Protein AF-A0A352Z3F9-F1 (afdb_monomer_lite)

Radius of gyration: 13.01 Å; chains: 1; bounding box: 25×26×33 Å

Secondary structure (DSSP, 8-state):
-HHHHHTTS-TTS---SEE-TTT--EESSSS-HHHHHHHHHHHHHHTT----TTSTTTTT---

Foldseek 3Di:
DLVVLQVLADPVSFAAPDADPVPSDGDDDPRDDVSVVVSVVVVCVVVVHDDDCPPPVNVPVDD

Structure (mmCIF, N/CA/C/O backbone):
data_AF-A0A352Z3F9-F1
#
_entry.id   AF-A0A352Z3F9-F1
#
loop_
_atom_site.group_PDB
_atom_site.id
_atom_site.type_symbol
_atom_site.label_atom_id
_atom_site.label_alt_id
_atom_site.label_comp_id
_atom_site.label_asym_id
_atom_site.label_entity_id
_atom_site.label_seq_id
_atom_site.pdbx_PDB_ins_code
_atom_site.Cartn_x
_atom_site.Cartn_y
_atom_site.Cartn_z
_atom_site.occupancy
_atom_site.B_iso_or_equiv
_atom_site.auth_seq_id
_atom_site.auth_comp_id
_atom_site.auth_asym_id
_atom_site.auth_atom_id
_atom_site.pdbx_PDB_model_num
ATOM 1 N N . LEU A 1 1 ? 8.453 -5.679 2.051 1.00 87.31 1 LEU A N 1
ATOM 2 C CA . LEU A 1 1 ? 7.850 -4.357 2.344 1.00 87.31 1 LEU A CA 1
ATOM 3 C C . LEU A 1 1 ? 6.781 -3.997 1.318 1.00 87.31 1 LEU A C 1
ATOM 5 O O . LEU A 1 1 ? 5.635 -3.928 1.720 1.00 87.31 1 LEU A O 1
ATOM 9 N N . PHE A 1 2 ? 7.116 -3.858 0.029 1.00 93.81 2 PHE A N 1
ATOM 10 C CA . PHE A 1 2 ? 6.153 -3.525 -1.038 1.00 93.81 2 PHE A CA 1
ATOM 11 C C . PHE A 1 2 ? 4.884 -4.398 -1.029 1.00 93.81 2 PHE A C 1
ATOM 13 O O . PHE A 1 2 ? 3.780 -3.874 -0.931 1.00 93.81 2 PHE A O 1
ATOM 20 N N . GLU A 1 3 ? 5.043 -5.724 -0.991 1.00 94.19 3 GLU A N 1
ATOM 21 C CA . GLU A 1 3 ? 3.912 -6.663 -0.886 1.00 94.19 3 GLU A CA 1
ATOM 22 C C . GLU A 1 3 ? 3.071 -6.468 0.384 1.00 94.19 3 GLU A C 1
ATOM 24 O O . GLU A 1 3 ? 1.8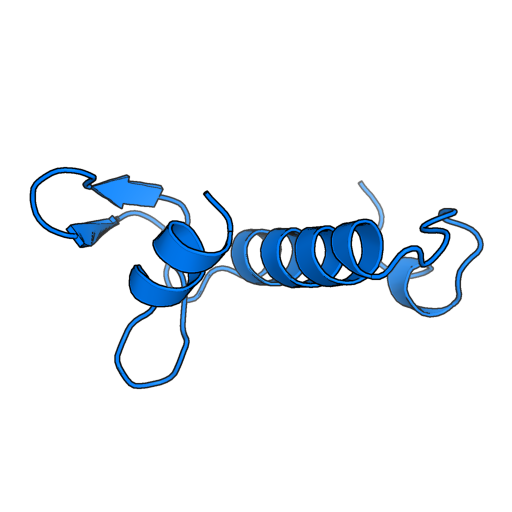52 -6.615 0.367 1.00 94.19 3 GLU A O 1
ATOM 29 N N . ASN A 1 4 ? 3.691 -6.097 1.508 1.00 92.12 4 ASN A N 1
ATOM 30 C CA . ASN A 1 4 ? 2.947 -5.832 2.741 1.00 92.12 4 ASN A CA 1
ATOM 31 C C . ASN A 1 4 ? 2.104 -4.559 2.604 1.00 92.12 4 ASN A C 1
ATOM 33 O O . ASN A 1 4 ? 0.979 -4.533 3.092 1.00 92.12 4 ASN A O 1
ATOM 37 N N . THR A 1 5 ? 2.620 -3.540 1.909 1.0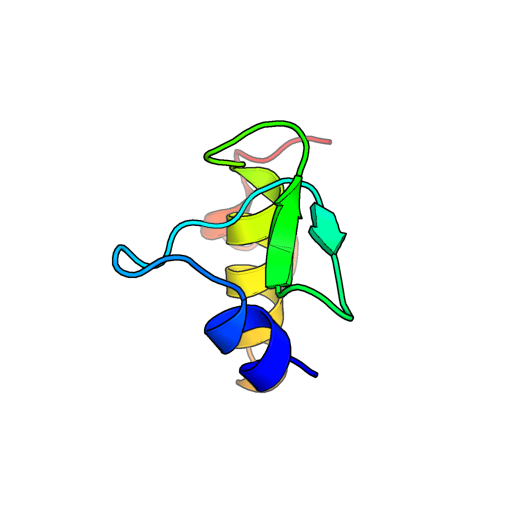0 92.38 5 THR A N 1
ATOM 38 C CA . THR A 1 5 ? 1.882 -2.312 1.591 1.00 92.38 5 THR A CA 1
ATOM 39 C C . THR A 1 5 ? 0.735 -2.581 0.615 1.00 92.38 5 THR A C 1
ATOM 41 O O . THR A 1 5 ? -0.356 -2.058 0.811 1.00 92.38 5 THR A O 1
ATOM 44 N N . LEU A 1 6 ? 0.927 -3.445 -0.389 1.00 93.31 6 LEU A N 1
ATOM 45 C CA . LEU A 1 6 ? -0.161 -3.891 -1.271 1.00 93.31 6 LEU A CA 1
ATOM 46 C C . LEU A 1 6 ? -1.287 -4.559 -0.474 1.00 93.31 6 LEU A C 1
ATOM 48 O O . LEU A 1 6 ? -2.455 -4.209 -0.627 1.00 93.31 6 LEU A O 1
ATOM 52 N N . ASN A 1 7 ? -0.927 -5.454 0.446 1.00 92.44 7 ASN A N 1
ATOM 53 C CA . ASN A 1 7 ? -1.879 -6.142 1.319 1.00 92.44 7 ASN A CA 1
ATOM 54 C C . ASN A 1 7 ? -2.470 -5.258 2.435 1.00 92.44 7 ASN A C 1
ATOM 56 O O . ASN A 1 7 ? -3.276 -5.744 3.230 1.00 92.44 7 ASN A O 1
ATOM 60 N N . ALA A 1 8 ? -2.039 -4.001 2.557 1.00 92.62 8 ALA A N 1
ATOM 61 C CA . ALA A 1 8 ? -2.666 -3.018 3.435 1.00 92.62 8 ALA A CA 1
ATOM 62 C C . ALA A 1 8 ? -3.832 -2.294 2.748 1.00 92.62 8 ALA A C 1
ATOM 64 O O . ALA A 1 8 ? -4.637 -1.676 3.433 1.00 92.62 8 ALA A O 1
ATOM 65 N N . SER A 1 9 ? -3.936 -2.361 1.417 1.00 94.44 9 SER A N 1
ATOM 66 C CA . SER A 1 9 ? -5.065 -1.777 0.695 1.00 94.44 9 SER A CA 1
ATOM 67 C C . SER A 1 9 ? -6.379 -2.486 1.024 1.00 94.44 9 SER A C 1
ATOM 69 O O . SER A 1 9 ? -6.406 -3.660 1.399 1.00 94.44 9 SER A O 1
ATOM 71 N N . ASN A 1 10 ? -7.492 -1.765 0.898 1.00 94.25 10 ASN A N 1
ATOM 72 C CA . ASN A 1 10 ? -8.800 -2.392 1.040 1.00 94.25 10 ASN A CA 1
ATOM 73 C C . ASN A 1 10 ? -9.105 -3.320 -0.157 1.00 94.25 10 ASN A C 1
ATOM 75 O O . ASN A 1 10 ? -8.354 -3.414 -1.123 1.00 94.25 10 ASN A O 1
ATOM 79 N N . HIS A 1 11 ? -10.270 -3.962 -0.139 1.00 93.00 11 HIS A N 1
ATOM 80 C CA . HIS A 1 11 ? -10.730 -4.855 -1.210 1.00 93.00 11 HIS A CA 1
ATOM 81 C C . HIS A 1 11 ? -10.868 -4.194 -2.600 1.00 93.00 11 HIS A C 1
ATOM 83 O O . HIS A 1 11 ? -10.982 -4.904 -3.594 1.00 93.00 11 HIS A O 1
ATOM 89 N N . LEU A 1 12 ? -10.860 -2.859 -2.686 1.00 95.44 12 LEU A N 1
ATOM 90 C CA . LEU A 1 12 ? -10.855 -2.096 -3.942 1.00 95.44 12 LEU A CA 1
ATOM 91 C C . LEU A 1 12 ? -9.440 -1.665 -4.368 1.00 95.44 12 LEU A C 1
ATOM 93 O O . LEU A 1 12 ? -9.294 -0.977 -5.375 1.00 95.44 12 LEU A O 1
ATOM 97 N N . GLY A 1 13 ? -8.406 -2.026 -3.604 1.00 93.94 13 GLY A N 1
ATOM 98 C CA . GLY A 1 13 ? -7.029 -1.595 -3.835 1.00 93.94 13 GLY A CA 1
ATOM 99 C C . GLY A 1 13 ? -6.729 -0.174 -3.350 1.00 93.94 13 GLY A C 1
ATOM 100 O O . GLY A 1 13 ? -5.717 0.396 -3.750 1.00 93.94 13 GLY A O 1
ATOM 101 N N . LEU A 1 14 ? -7.583 0.409 -2.498 1.00 96.56 14 LEU A N 1
ATOM 102 C CA . LEU A 1 14 ? -7.427 1.781 -2.016 1.00 96.56 14 LEU A CA 1
ATOM 103 C C . LEU A 1 14 ? -6.592 1.859 -0.732 1.00 96.56 14 LEU A C 1
ATOM 105 O O . LEU A 1 14 ? -6.816 1.103 0.215 1.00 96.56 14 LEU A O 1
ATOM 109 N N . LEU A 1 15 ? -5.678 2.827 -0.693 1.00 97.06 15 LEU A N 1
ATOM 110 C CA . LEU A 1 15 ? -4.827 3.180 0.446 1.00 97.06 15 LEU A CA 1
ATOM 111 C C . LEU A 1 15 ? -5.269 4.483 1.135 1.00 97.06 15 LEU A C 1
ATOM 113 O O . LEU A 1 15 ? -5.795 5.399 0.493 1.00 97.06 15 LEU A O 1
ATOM 117 N N . SER A 1 16 ? -4.988 4.575 2.435 1.00 96.88 16 SER A N 1
ATOM 118 C CA . SER A 1 16 ? -5.043 5.804 3.241 1.00 96.88 16 SER A CA 1
ATOM 119 C C . SER A 1 16 ? -3.647 6.409 3.454 1.00 96.88 16 SER A C 1
ATOM 121 O O . SER A 1 16 ? -2.648 5.911 2.929 1.00 96.88 16 SER A O 1
ATOM 123 N N . GLU A 1 17 ? -3.566 7.502 4.217 1.00 96.56 17 GLU A N 1
ATOM 124 C CA . GLU A 1 17 ? -2.292 8.122 4.627 1.00 96.56 17 GLU A CA 1
ATOM 125 C C . GLU A 1 17 ? -1.443 7.184 5.472 1.00 96.56 17 GLU A C 1
ATOM 127 O O . GLU A 1 17 ? -0.250 7.020 5.226 1.00 96.56 17 GLU A O 1
ATOM 132 N N . HIS A 1 18 ? -2.071 6.547 6.454 1.00 95.38 18 HIS A N 1
ATOM 133 C CA . HIS A 1 18 ? -1.398 5.660 7.386 1.00 95.38 18 HIS A CA 1
ATOM 134 C C . HIS A 1 18 ? -2.142 4.337 7.483 1.00 95.38 18 HIS A C 1
ATOM 136 O O . HIS A 1 18 ? -3.353 4.281 7.291 1.00 95.38 18 HIS A O 1
ATOM 142 N N . VAL A 1 19 ? -1.422 3.278 7.837 1.00 94.88 19 VAL A N 1
ATOM 143 C CA . VAL A 1 19 ? -2.007 1.987 8.195 1.00 94.88 19 VAL A CA 1
ATOM 144 C C . VAL A 1 19 ? -1.536 1.608 9.591 1.00 94.88 19 VAL A C 1
ATOM 146 O O . VAL A 1 19 ? -0.349 1.726 9.905 1.00 94.88 19 VAL A O 1
ATOM 149 N N . ASN A 1 20 ? -2.455 1.151 10.436 1.00 94.50 20 ASN A N 1
ATOM 150 C CA . ASN A 1 20 ? -2.082 0.514 11.689 1.00 94.50 20 ASN A CA 1
ATOM 151 C C . ASN A 1 20 ? -1.441 -0.849 11.377 1.00 94.50 20 ASN A C 1
ATOM 153 O O . ASN A 1 20 ? -2.069 -1.714 10.774 1.00 94.50 20 ASN A O 1
ATOM 157 N N . ILE A 1 21 ? -0.185 -1.049 11.776 1.00 88.62 21 ILE A N 1
ATOM 158 C CA . ILE A 1 21 ? 0.581 -2.261 11.440 1.00 88.62 21 ILE A CA 1
ATOM 159 C C . ILE A 1 21 ? 0.013 -3.505 12.144 1.00 88.62 21 ILE A C 1
ATOM 161 O O . ILE A 1 21 ? 0.076 -4.601 11.586 1.00 88.62 21 ILE A O 1
ATOM 165 N N . GLU A 1 22 ? -0.556 -3.340 13.340 1.00 92.19 22 GLU A N 1
ATOM 166 C CA . GLU A 1 22 ? -1.116 -4.434 14.135 1.00 92.19 22 GLU A CA 1
ATOM 167 C C . GLU A 1 22 ? -2.521 -4.811 13.657 1.00 92.19 22 GLU A C 1
ATOM 169 O O . GLU A 1 22 ? -2.796 -5.985 13.410 1.00 92.19 22 GLU A O 1
ATOM 174 N N . THR A 1 23 ? -3.405 -3.820 13.487 1.00 93.25 23 THR A N 1
ATOM 175 C CA . THR A 1 23 ? -4.828 -4.054 13.165 1.00 93.25 23 THR A CA 1
ATOM 176 C C . THR A 1 23 ? -5.136 -4.052 11.670 1.00 93.25 23 THR A C 1
ATOM 178 O O . THR A 1 23 ? -6.207 -4.499 11.269 1.00 93.25 23 THR A O 1
ATOM 181 N N . ARG A 1 24 ? -4.210 -3.564 10.833 1.00 90.31 24 ARG A N 1
ATOM 182 C CA . ARG A 1 24 ? -4.397 -3.284 9.395 1.00 90.31 24 ARG A CA 1
ATOM 183 C C . ARG A 1 24 ? -5.462 -2.235 9.074 1.00 90.31 24 ARG A C 1
ATOM 185 O O . ARG A 1 24 ? -5.885 -2.121 7.92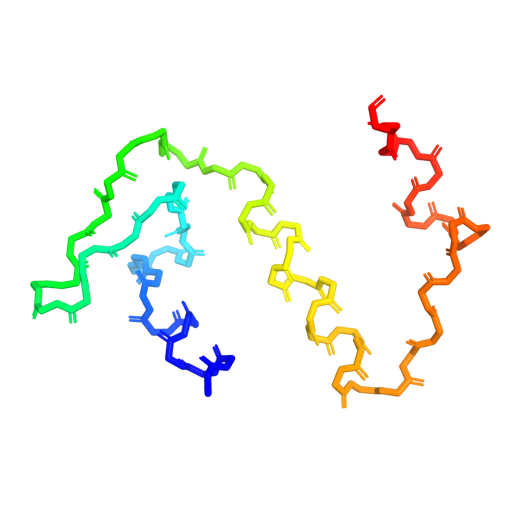6 1.00 90.31 24 ARG A O 1
ATOM 192 N N . GLU A 1 25 ? -5.881 -1.445 10.054 1.00 94.75 25 GLU A N 1
ATOM 193 C CA . GLU A 1 25 ? -6.837 -0.368 9.818 1.00 94.75 25 GLU A CA 1
ATOM 194 C C . GLU A 1 25 ? -6.211 0.769 9.008 1.00 94.75 25 GLU A C 1
ATOM 196 O O . GLU A 1 25 ? -5.088 1.206 9.271 1.00 94.75 25 GLU A O 1
ATOM 201 N N . LEU A 1 26 ? -6.973 1.262 8.033 1.00 96.25 26 LEU A N 1
ATOM 202 C CA . LEU A 1 26 ? -6.645 2.446 7.252 1.00 96.25 26 LEU A CA 1
ATOM 203 C C . LEU A 1 26 ? -6.978 3.699 8.069 1.00 96.25 26 LEU A C 1
ATOM 205 O O . LEU A 1 26 ? -8.121 3.896 8.476 1.00 96.25 26 LEU A O 1
ATOM 209 N N . LEU A 1 27 ? -5.975 4.538 8.313 1.00 96.75 27 LEU A N 1
ATOM 210 C CA . LEU A 1 27 ? -6.060 5.727 9.157 1.00 96.75 27 LEU A CA 1
ATOM 211 C C . LEU A 1 27 ? -5.744 7.003 8.365 1.00 96.75 27 LEU A C 1
ATOM 213 O O . LEU A 1 27 ? -4.909 7.003 7.455 1.00 96.75 27 LEU A O 1
ATOM 217 N N . GLY A 1 28 ? -6.363 8.113 8.772 1.00 95.81 28 GLY A N 1
ATOM 218 C CA . GLY A 1 28 ? -6.182 9.426 8.146 1.00 95.81 28 GLY A CA 1
ATOM 219 C C . GLY A 1 28 ? -7.029 9.602 6.887 1.00 95.81 28 GLY A C 1
ATOM 220 O O . GLY A 1 28 ? -8.097 8.999 6.762 1.00 95.81 28 GLY A O 1
ATOM 221 N N . ASN A 1 29 ? -6.568 10.444 5.958 1.00 97.31 29 ASN A N 1
ATOM 222 C CA . ASN A 1 29 ? -7.324 10.701 4.732 1.00 97.31 29 ASN A CA 1
ATOM 223 C C . ASN A 1 29 ? -7.455 9.434 3.880 1.00 97.31 29 ASN A C 1
ATOM 225 O O . ASN A 1 29 ? -6.488 8.693 3.678 1.00 97.31 29 ASN A O 1
ATOM 229 N N . PHE A 1 30 ? -8.659 9.207 3.355 1.00 95.94 30 PHE A N 1
ATOM 230 C CA . PHE A 1 30 ? -8.990 8.040 2.548 1.00 95.94 30 PHE A CA 1
ATOM 231 C C . PHE A 1 30 ? -10.034 8.389 1.464 1.00 95.94 30 PHE A C 1
ATOM 233 O O . PHE A 1 30 ? -11.062 8.980 1.803 1.00 95.94 30 PHE A O 1
ATOM 240 N N . PRO A 1 31 ? -9.827 7.996 0.187 1.00 94.88 31 PRO A N 1
ATOM 241 C CA . PRO A 1 31 ? -8.596 7.436 -0.379 1.00 94.88 31 PRO A CA 1
ATOM 242 C C . PRO A 1 31 ? -7.516 8.513 -0.571 1.00 94.88 31 PRO A C 1
ATOM 244 O O . PRO A 1 31 ? -7.813 9.684 -0.797 1.00 94.88 31 PRO A O 1
ATOM 247 N N . GLN A 1 32 ? -6.248 8.115 -0.503 1.00 97.06 32 GLN A N 1
ATOM 248 C CA . GLN A 1 32 ? -5.126 9.049 -0.415 1.00 97.06 32 GLN A CA 1
ATOM 249 C C . GLN A 1 32 ? -4.249 9.034 -1.672 1.00 97.06 32 GLN A C 1
ATOM 251 O O . GLN A 1 32 ? -3.587 8.041 -1.958 1.00 97.06 32 GLN A O 1
ATOM 256 N N . ALA A 1 33 ? -4.198 10.132 -2.428 1.00 94.38 33 ALA A N 1
ATOM 257 C CA . ALA A 1 33 ? -3.509 10.162 -3.724 1.00 94.38 33 ALA A CA 1
ATOM 258 C C . ALA A 1 33 ? -1.981 9.927 -3.655 1.00 94.38 33 ALA A C 1
ATOM 260 O O . ALA A 1 33 ? -1.443 9.165 -4.458 1.00 94.38 33 ALA A O 1
ATOM 261 N N . TYR A 1 34 ? -1.275 10.538 -2.702 1.00 93.38 34 TYR A N 1
ATOM 262 C CA . TYR A 1 34 ? 0.182 10.406 -2.550 1.00 93.38 34 TYR A CA 1
ATOM 263 C C . TYR A 1 34 ? 0.669 8.993 -2.171 1.00 93.38 34 TYR A C 1
ATOM 265 O O . TYR A 1 34 ? 1.725 8.582 -2.632 1.00 93.38 34 TYR A O 1
ATOM 273 N N . SER A 1 35 ? -0.079 8.221 -1.391 1.00 95.50 35 SER A N 1
ATOM 274 C CA . SER A 1 35 ? 0.202 6.853 -0.968 1.00 95.50 35 SER A CA 1
ATOM 275 C C . SER A 1 35 ? 0.112 5.931 -2.173 1.00 95.50 35 SER A C 1
ATOM 277 O O . SER A 1 35 ? 0.999 5.110 -2.3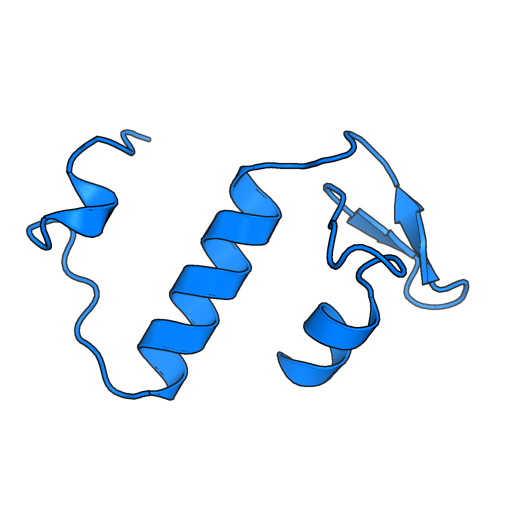94 1.00 95.50 35 SER A O 1
ATOM 279 N N . HIS A 1 36 ? -0.913 6.117 -3.013 1.00 95.06 36 HIS A N 1
ATOM 280 C CA . HIS A 1 36 ? -1.005 5.411 -4.291 1.00 95.06 36 HIS A CA 1
ATOM 281 C C . HIS A 1 36 ? 0.135 5.814 -5.228 1.00 95.06 36 HIS A C 1
ATOM 283 O O . HIS A 1 36 ? 0.746 4.950 -5.852 1.00 95.06 36 HIS A O 1
ATOM 289 N N . LEU A 1 37 ? 0.465 7.107 -5.300 1.00 91.94 37 LEU A N 1
ATOM 290 C CA . LEU A 1 37 ? 1.580 7.586 -6.112 1.00 91.94 37 LEU A CA 1
ATOM 291 C C . LEU A 1 37 ? 2.912 6.968 -5.668 1.00 91.94 37 LEU A C 1
ATOM 293 O O . LEU A 1 37 ? 3.656 6.461 -6.506 1.00 91.94 37 LEU A O 1
ATOM 297 N N . GLY A 1 38 ? 3.185 6.959 -4.364 1.00 91.50 38 GLY A N 1
ATOM 298 C CA . GLY A 1 38 ? 4.379 6.354 -3.779 1.00 91.50 38 GLY A CA 1
ATOM 299 C C . GLY A 1 38 ? 4.447 4.848 -4.027 1.00 91.50 38 GLY A C 1
ATOM 300 O O . GLY A 1 38 ? 5.523 4.321 -4.318 1.00 91.50 38 GLY A O 1
ATOM 301 N N . LEU A 1 39 ? 3.307 4.150 -3.997 1.00 93.88 39 LEU A N 1
ATOM 302 C CA . LEU A 1 39 ? 3.231 2.735 -4.359 1.00 93.88 39 LEU A CA 1
ATOM 303 C C . LEU A 1 39 ? 3.573 2.515 -5.842 1.00 93.88 39 LEU A C 1
ATOM 305 O O . LEU A 1 39 ? 4.394 1.655 -6.157 1.00 93.88 39 LEU A O 1
ATOM 309 N N . ILE A 1 40 ? 3.013 3.318 -6.752 1.00 91.81 40 ILE A N 1
ATOM 310 C CA . ILE A 1 40 ? 3.323 3.256 -8.190 1.00 91.81 40 ILE A CA 1
ATOM 311 C C . ILE A 1 40 ? 4.811 3.537 -8.431 1.00 91.81 40 ILE A C 1
ATOM 313 O O . ILE A 1 40 ? 5.471 2.784 -9.142 1.00 91.81 40 ILE A O 1
ATOM 317 N N . GLN A 1 41 ? 5.362 4.584 -7.814 1.00 89.56 41 GLN A N 1
ATOM 318 C CA . GLN A 1 41 ? 6.786 4.914 -7.901 1.00 89.56 41 GLN A CA 1
ATOM 319 C C . GLN A 1 41 ? 7.661 3.760 -7.412 1.00 89.56 41 GLN A C 1
ATOM 321 O O . GLN A 1 41 ? 8.596 3.362 -8.102 1.00 89.56 41 GLN A O 1
ATOM 326 N N . SER A 1 42 ? 7.318 3.170 -6.267 1.00 92.62 42 SER A N 1
ATOM 327 C CA . SER A 1 42 ? 8.031 2.013 -5.723 1.00 92.62 42 SER A CA 1
ATOM 328 C C . SER A 1 42 ? 7.998 0.827 -6.690 1.00 92.62 42 SER A C 1
ATOM 330 O O . SER A 1 42 ? 9.028 0.196 -6.917 1.00 92.62 42 SER A O 1
ATOM 332 N N . ALA A 1 43 ? 6.850 0.556 -7.320 1.00 93.44 43 ALA A N 1
ATOM 333 C CA . ALA A 1 43 ? 6.722 -0.503 -8.319 1.00 93.44 43 ALA A CA 1
ATOM 334 C C . ALA A 1 43 ? 7.606 -0.250 -9.553 1.00 93.44 43 ALA A C 1
ATOM 336 O O . ALA A 1 43 ? 8.229 -1.176 -10.067 1.00 93.44 43 ALA A O 1
ATOM 337 N N . LEU A 1 44 ? 7.686 1.001 -10.023 1.00 91.38 44 LEU A N 1
ATOM 338 C CA . LEU A 1 44 ? 8.538 1.388 -11.151 1.00 91.38 44 LEU A CA 1
ATOM 339 C C . LEU A 1 44 ? 10.031 1.234 -10.813 1.00 91.38 44 LEU A C 1
ATOM 341 O O . LEU A 1 44 ? 10.764 0.667 -11.624 1.00 91.38 44 LEU A O 1
ATOM 345 N N . LEU A 1 45 ? 10.456 1.662 -9.614 1.00 90.31 45 LEU A N 1
ATOM 346 C CA . LEU A 1 45 ? 11.840 1.513 -9.136 1.00 90.31 45 LEU A CA 1
ATOM 347 C C . LEU A 1 45 ? 12.247 0.043 -9.070 1.00 90.31 45 LEU A C 1
ATOM 349 O O . LEU A 1 45 ? 13.299 -0.337 -9.577 1.00 90.31 45 LEU A O 1
ATOM 353 N N . LEU A 1 46 ? 11.395 -0.793 -8.470 1.00 93.25 46 LEU A N 1
ATOM 354 C CA . LEU A 1 46 ? 11.646 -2.229 -8.341 1.00 93.25 46 LEU A CA 1
ATOM 355 C C . LEU A 1 46 ? 11.746 -2.929 -9.702 1.00 93.25 46 LEU A C 1
ATOM 357 O O . LEU A 1 46 ? 12.400 -3.961 -9.810 1.00 93.25 46 LEU A O 1
ATOM 361 N N . ASN A 1 47 ? 11.136 -2.355 -10.741 1.00 92.50 47 ASN A N 1
ATOM 362 C CA . ASN A 1 47 ? 11.170 -2.871 -12.107 1.00 92.50 47 ASN A CA 1
ATOM 363 C C . ASN A 1 47 ? 12.289 -2.243 -12.965 1.00 92.50 47 ASN A C 1
ATOM 365 O O . ASN A 1 47 ? 12.254 -2.323 -14.191 1.00 92.50 47 ASN A O 1
ATOM 369 N N . GLY A 1 48 ? 13.263 -1.574 -12.336 1.00 88.25 48 GLY A N 1
ATOM 370 C CA . GLY A 1 48 ? 14.430 -1.005 -13.012 1.00 88.25 48 GLY A CA 1
ATOM 371 C C . GLY A 1 48 ? 14.115 0.165 -13.947 1.00 88.25 48 GLY A C 1
ATOM 372 O O . GLY A 1 48 ? 14.919 0.469 -14.828 1.00 88.25 48 GLY A O 1
ATOM 373 N N . LYS A 1 49 ? 12.952 0.813 -13.797 1.00 82.25 49 LYS A N 1
ATOM 374 C CA . LYS A 1 49 ? 12.622 2.004 -14.584 1.00 82.25 49 LYS A CA 1
ATOM 375 C C . LYS A 1 49 ? 13.245 3.240 -13.958 1.00 82.25 49 LYS A C 1
ATOM 377 O O . LYS A 1 49 ? 13.122 3.463 -12.757 1.00 82.25 49 LYS A O 1
ATOM 382 N N . ASP A 1 50 ? 13.860 4.061 -14.802 1.00 74.25 50 ASP A N 1
ATOM 383 C CA . ASP A 1 50 ? 14.377 5.357 -14.386 1.00 74.25 50 ASP A CA 1
ATOM 384 C C . ASP A 1 50 ? 13.213 6.311 -14.085 1.00 74.25 50 ASP A C 1
ATOM 386 O O . ASP A 1 50 ? 12.291 6.471 -14.890 1.00 74.25 50 ASP A O 1
ATOM 390 N N . ILE A 1 51 ? 13.239 6.924 -12.906 1.00 70.56 51 ILE A N 1
ATOM 391 C CA . ILE A 1 51 ? 12.201 7.836 -12.417 1.00 70.56 51 ILE A CA 1
ATOM 392 C C . ILE A 1 51 ? 12.796 9.236 -12.327 1.00 70.56 51 ILE A C 1
ATOM 394 O O . ILE A 1 51 ? 12.780 9.879 -11.281 1.00 70.56 51 ILE A O 1
ATOM 398 N N . SER A 1 52 ? 13.370 9.712 -13.426 1.00 68.19 52 SER A N 1
ATOM 399 C CA . SER A 1 52 ? 13.722 11.121 -13.539 1.00 68.19 52 SER A CA 1
ATOM 400 C C . SER A 1 52 ? 12.445 11.970 -13.535 1.00 68.19 52 SER A C 1
ATOM 402 O O . SER A 1 52 ? 11.403 11.571 -14.056 1.00 68.19 52 SER A O 1
ATOM 404 N N . PHE A 1 53 ? 12.496 13.169 -12.959 1.00 62.56 53 PHE A N 1
ATOM 405 C CA . PHE A 1 53 ? 11.364 14.106 -13.025 1.00 62.56 53 PHE A CA 1
ATOM 406 C C . PHE A 1 53 ? 11.087 14.606 -14.455 1.00 62.56 53 PHE A C 1
ATOM 408 O O . PHE A 1 53 ? 10.024 15.165 -14.718 1.00 62.56 53 PHE A O 1
ATOM 415 N N . ASP A 1 54 ? 12.004 14.336 -15.388 1.00 61.94 54 ASP A N 1
ATOM 416 C CA . ASP A 1 54 ? 11.829 14.560 -16.823 1.00 61.94 54 ASP A CA 1
ATOM 417 C C . ASP A 1 54 ? 10.928 13.504 -17.484 1.00 61.94 54 ASP A C 1
ATOM 419 O O . ASP A 1 54 ? 10.469 13.689 -18.615 1.00 61.94 54 ASP A O 1
ATOM 423 N N . ASN A 1 55 ? 10.629 12.400 -16.789 1.00 64.38 55 ASN A N 1
ATOM 424 C CA . ASN A 1 55 ? 9.699 11.396 -17.283 1.00 64.38 55 ASN A CA 1
ATOM 425 C C . ASN A 1 55 ? 8.281 11.983 -17.343 1.00 64.38 55 ASN A C 1
ATOM 427 O O . ASN A 1 55 ? 7.753 12.503 -16.357 1.00 64.38 55 ASN A O 1
ATOM 431 N N . ALA A 1 56 ? 7.629 11.852 -18.503 1.00 62.56 56 ALA A N 1
ATOM 432 C CA . ALA A 1 56 ? 6.333 12.474 -18.800 1.00 62.56 56 ALA A CA 1
ATOM 433 C C . ALA A 1 56 ? 5.225 12.162 -17.769 1.00 62.56 56 ALA A C 1
ATOM 435 O O . ALA A 1 56 ? 4.270 12.929 -17.649 1.00 62.56 56 ALA A O 1
ATOM 436 N N . ILE A 1 57 ? 5.375 11.070 -17.011 1.00 64.06 57 ILE A N 1
ATOM 437 C CA . ILE A 1 57 ? 4.466 10.630 -15.945 1.00 64.06 57 ILE A CA 1
ATOM 438 C C . ILE A 1 57 ? 4.425 11.616 -14.763 1.00 64.06 57 ILE A C 1
ATOM 440 O O . ILE A 1 57 ? 3.351 11.849 -14.216 1.00 64.06 57 ILE A O 1
ATOM 444 N N . PHE A 1 58 ? 5.549 12.233 -14.383 1.00 67.56 58 PHE A N 1
ATOM 445 C CA . PHE A 1 58 ? 5.637 13.092 -13.187 1.00 67.56 58 PHE A CA 1
ATOM 446 C C . PHE A 1 58 ? 5.647 14.587 -13.501 1.00 67.56 58 PHE A C 1
ATOM 448 O O . PHE A 1 58 ? 5.623 15.406 -12.587 1.00 67.56 58 PHE A O 1
ATOM 455 N N . ARG A 1 59 ? 5.596 14.961 -14.785 1.00 67.94 59 ARG A N 1
ATOM 456 C CA . ARG A 1 59 ? 5.689 16.354 -15.252 1.00 67.94 59 ARG A CA 1
ATOM 457 C C . ARG A 1 59 ? 4.688 17.314 -14.592 1.00 67.94 59 ARG A C 1
ATOM 459 O O . ARG A 1 59 ? 4.943 18.513 -14.517 1.00 67.94 59 ARG A O 1
ATOM 466 N N . PHE A 1 60 ? 3.543 16.801 -14.148 1.00 71.75 60 PHE A N 1
ATOM 467 C CA . PHE A 1 60 ? 2.469 17.593 -13.541 1.00 71.75 60 PHE A CA 1
ATOM 468 C C . PHE A 1 60 ? 2.371 17.445 -12.021 1.00 71.75 60 PHE A C 1
ATOM 470 O O . PHE A 1 60 ? 1.552 18.118 -11.400 1.00 71.75 60 PHE A O 1
ATOM 477 N N . ILE A 1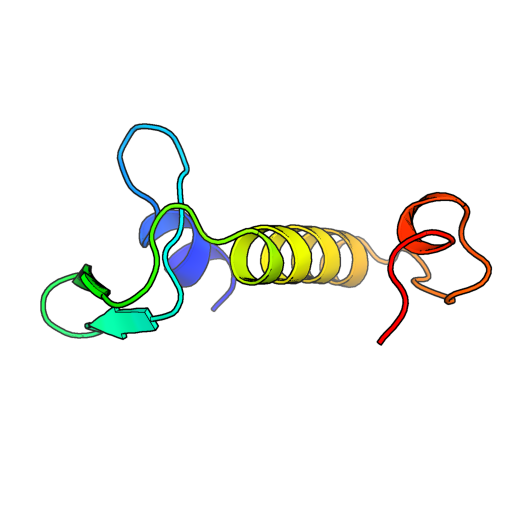 61 ? 3.206 16.599 -11.418 1.00 66.88 61 ILE A N 1
ATOM 478 C CA . ILE A 1 61 ? 3.268 16.423 -9.970 1.00 66.88 61 ILE A CA 1
ATOM 479 C C . ILE A 1 61 ? 4.371 17.346 -9.462 1.00 66.88 61 ILE A C 1
ATOM 481 O O . ILE A 1 61 ? 5.541 16.975 -9.410 1.00 66.88 61 ILE A O 1
ATOM 485 N N . LYS A 1 62 ? 3.998 18.594 -9.167 1.00 58.66 62 LYS A N 1
ATOM 486 C CA . LYS A 1 62 ? 4.899 19.544 -8.511 1.00 58.66 62 LYS A CA 1
ATOM 487 C C . LYS A 1 62 ? 4.921 19.286 -6.996 1.00 58.66 62 LYS A C 1
ATOM 489 O O . LYS A 1 62 ? 3.864 18.948 -6.460 1.00 58.66 62 LYS A O 1
ATOM 494 N N . PRO A 1 63 ? 6.084 19.421 -6.333 1.00 56.31 63 PRO A N 1
ATOM 495 C CA . PRO A 1 63 ? 6.140 19.511 -4.877 1.00 56.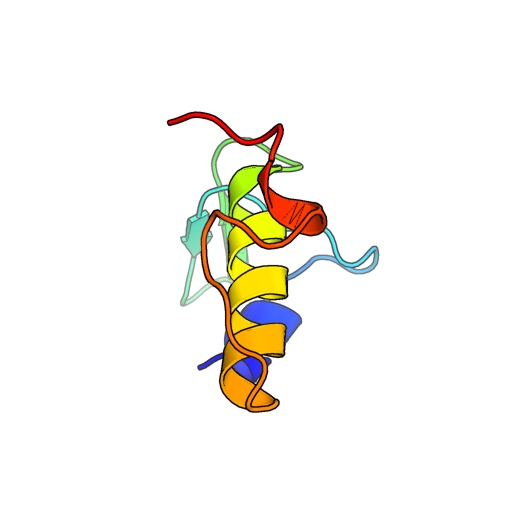31 63 PRO A CA 1
ATOM 496 C C . PRO A 1 63 ? 5.395 20.749 -4.362 1.00 56.31 63 PRO A C 1
ATOM 498 O O . PRO A 1 63 ? 5.320 21.754 -5.112 1.00 56.31 63 PRO A O 1
#

Sequence (63 aa):
LFENTLNASNHLGLLSEHVNIETRELLGNFPQAYSHLGLIQSALLLNGKDISFDNAIFRFIKP

pLDDT: mean 87.19, std 12.05, range [56.31, 97.31]